Protein AF-A0A526Q074-F1 (afdb_monomer_lite)

Secondary structure (DSSP, 8-state):
-HHHHIIIIIIHHHHHHHHHTT----HHHHHHHHHHHHHHHGGGTPPPP---HHHHHHHTSTTT-SSGGGGGGHHHHHHHHHHHHHHTHHHHHHHHHHS-HHHHHHHHHHHHHHHHHHHHHHHTS-TTTHHHHHHHHHHHH-

Structure (mmCIF, N/CA/C/O backbone):
data_AF-A0A526Q074-F1
#
_entry.id   AF-A0A526Q074-F1
#
loop_
_atom_site.group_PDB
_atom_site.id
_atom_site.type_symbol
_atom_site.label_atom_id
_atom_site.label_alt_id
_atom_site.label_comp_id
_atom_site.label_asym_id
_atom_site.label_entity_id
_atom_site.label_seq_id
_atom_site.pdbx_PDB_ins_code
_atom_site.Cartn_x
_atom_site.Cartn_y
_atom_site.Cartn_z
_atom_site.occupancy
_atom_site.B_iso_or_equiv
_atom_site.auth_seq_id
_atom_site.auth_comp_id
_atom_site.auth_asym_id
_atom_site.auth_atom_id
_atom_site.pdbx_PDB_model_num
ATOM 1 N N . PRO A 1 1 ? 5.141 18.391 8.447 1.00 54.06 1 PRO A N 1
ATOM 2 C CA . PRO A 1 1 ? 5.850 17.105 8.668 1.00 54.06 1 PRO A CA 1
ATOM 3 C C . PRO A 1 1 ? 5.140 15.895 8.034 1.00 54.06 1 PRO A C 1
ATOM 5 O O . PRO A 1 1 ? 5.707 15.307 7.124 1.00 54.06 1 PRO A O 1
ATOM 8 N N . LEU A 1 2 ? 3.902 15.565 8.436 1.00 60.62 2 LEU A N 1
ATOM 9 C CA . LEU A 1 2 ? 3.177 14.390 7.915 1.00 60.62 2 LEU A CA 1
ATOM 10 C C . LEU A 1 2 ? 2.930 14.442 6.400 1.00 60.62 2 LEU A C 1
ATOM 12 O O . LEU A 1 2 ? 3.159 13.449 5.730 1.00 60.62 2 LEU A O 1
ATOM 16 N N . TYR A 1 3 ? 2.582 15.606 5.839 1.00 63.06 3 TYR A N 1
ATOM 17 C CA . TYR A 1 3 ? 2.417 15.770 4.387 1.00 63.06 3 TYR A CA 1
ATOM 18 C C . TYR A 1 3 ? 3.685 15.411 3.593 1.00 63.06 3 TYR A C 1
ATOM 20 O O . TYR A 1 3 ? 3.610 14.669 2.619 1.00 63.06 3 TYR A O 1
ATOM 28 N N . LEU A 1 4 ? 4.859 15.879 4.038 1.00 58.34 4 LEU A N 1
ATOM 29 C CA . LEU A 1 4 ? 6.136 15.553 3.391 1.00 58.34 4 LEU A CA 1
ATOM 30 C C . LEU A 1 4 ? 6.449 14.057 3.495 1.00 58.34 4 LEU A C 1
ATOM 32 O O . LEU A 1 4 ? 6.884 13.469 2.514 1.00 58.34 4 LEU A O 1
ATOM 36 N N . VAL A 1 5 ? 6.165 13.425 4.638 1.00 63.00 5 VAL A N 1
ATOM 37 C CA . VAL A 1 5 ? 6.340 11.974 4.823 1.00 63.00 5 VAL A CA 1
ATOM 38 C C . VAL A 1 5 ? 5.381 11.181 3.930 1.00 63.00 5 VAL A C 1
ATOM 40 O O . VAL A 1 5 ? 5.803 10.235 3.274 1.00 63.00 5 VAL A O 1
ATOM 43 N N . THR A 1 6 ? 4.110 11.572 3.833 1.00 64.00 6 THR A N 1
ATOM 44 C CA . THR A 1 6 ? 3.126 10.907 2.965 1.00 64.00 6 THR A CA 1
ATOM 45 C C . THR A 1 6 ? 3.494 11.041 1.486 1.00 64.00 6 THR A C 1
ATOM 47 O O . THR A 1 6 ? 3.463 10.057 0.747 1.00 64.00 6 THR A O 1
ATOM 50 N N . MET A 1 7 ? 3.890 12.239 1.057 1.00 63.69 7 MET A N 1
ATOM 51 C CA . MET A 1 7 ? 4.245 12.511 -0.336 1.00 63.69 7 MET A CA 1
ATOM 52 C C . MET A 1 7 ? 5.571 11.856 -0.736 1.00 63.69 7 MET A C 1
ATOM 54 O O . MET A 1 7 ? 5.661 11.295 -1.824 1.00 63.69 7 MET A O 1
ATOM 58 N N . ALA A 1 8 ? 6.583 11.890 0.135 1.00 64.44 8 ALA A N 1
ATOM 59 C CA . ALA A 1 8 ? 7.905 11.342 -0.162 1.00 64.44 8 ALA A CA 1
ATOM 60 C C . ALA A 1 8 ? 8.001 9.827 0.054 1.00 64.44 8 ALA A C 1
ATOM 62 O O . ALA A 1 8 ? 8.713 9.166 -0.690 1.00 64.44 8 ALA A O 1
ATOM 63 N N . SER A 1 9 ? 7.311 9.269 1.053 1.00 68.12 9 SER A N 1
ATOM 64 C CA . SER A 1 9 ? 7.436 7.847 1.402 1.00 68.12 9 SER A CA 1
ATOM 65 C C . SER A 1 9 ? 6.345 6.996 0.751 1.00 68.12 9 SER A C 1
ATOM 67 O O . SER A 1 9 ? 6.639 6.062 0.006 1.00 68.12 9 SER A O 1
ATOM 69 N N . GLN A 1 10 ? 5.070 7.340 0.957 1.00 78.62 10 GLN A N 1
ATOM 70 C CA . GLN A 1 10 ? 3.955 6.479 0.537 1.00 78.62 10 GLN A CA 1
ATOM 71 C C . GLN A 1 10 ? 3.650 6.613 -0.960 1.00 78.62 10 GLN A C 1
ATOM 73 O O . GLN A 1 10 ? 3.584 5.618 -1.677 1.00 78.62 10 GLN A O 1
ATOM 78 N N . ASN A 1 11 ? 3.562 7.843 -1.477 1.00 82.38 11 ASN A N 1
ATOM 79 C CA . ASN A 1 11 ? 3.296 8.042 -2.906 1.00 82.38 11 ASN A CA 1
ATOM 80 C C . ASN A 1 11 ? 4.460 7.581 -3.793 1.00 82.38 11 ASN A C 1
ATOM 82 O O . ASN A 1 11 ? 4.231 6.982 -4.843 1.00 82.38 11 ASN A O 1
ATOM 86 N N . LEU A 1 12 ? 5.703 7.807 -3.361 1.00 81.69 12 LEU A N 1
ATOM 87 C CA . LEU A 1 12 ? 6.883 7.355 -4.098 1.00 81.69 12 LEU A CA 1
ATOM 88 C C . LEU A 1 12 ? 6.982 5.828 -4.123 1.00 81.69 12 LEU A C 1
ATOM 90 O O . LEU A 1 12 ? 7.206 5.262 -5.190 1.00 81.69 12 LEU A O 1
ATOM 94 N N . SER A 1 13 ? 6.772 5.156 -2.986 1.00 81.88 13 SER A N 1
ATOM 95 C CA . SER A 1 13 ? 6.784 3.688 -2.934 1.00 81.88 13 SER A CA 1
ATOM 96 C C . SER A 1 13 ? 5.646 3.076 -3.754 1.00 81.88 13 SER A C 1
ATOM 98 O O . SER A 1 13 ? 5.888 2.150 -4.526 1.00 81.88 13 SER A O 1
ATOM 100 N N . GLY A 1 14 ? 4.433 3.633 -3.688 1.00 84.69 14 GLY A N 1
ATOM 101 C CA . GLY A 1 14 ? 3.317 3.203 -4.531 1.00 84.69 14 GLY A CA 1
ATOM 102 C C . GLY A 1 14 ? 3.607 3.345 -6.030 1.00 84.69 14 GLY A C 1
ATOM 103 O O . GLY A 1 14 ? 3.387 2.408 -6.798 1.00 84.69 14 GLY A O 1
ATOM 104 N N . LEU A 1 15 ? 4.171 4.481 -6.453 1.00 87.75 15 LEU A N 1
ATOM 105 C CA . LEU A 1 15 ? 4.603 4.695 -7.841 1.00 87.75 15 LEU A CA 1
ATOM 106 C C . LEU A 1 15 ? 5.734 3.748 -8.254 1.00 87.75 15 LEU A C 1
ATOM 108 O O . LEU A 1 15 ? 5.737 3.264 -9.386 1.00 87.75 15 LEU A O 1
ATOM 112 N N . ALA A 1 16 ? 6.686 3.480 -7.360 1.00 85.75 16 ALA A N 1
ATOM 113 C CA . ALA A 1 16 ? 7.778 2.550 -7.616 1.00 85.75 16 ALA A CA 1
ATOM 114 C C . ALA A 1 16 ? 7.253 1.127 -7.847 1.00 85.75 16 ALA A C 1
ATOM 116 O O . ALA A 1 16 ? 7.678 0.484 -8.804 1.00 85.75 16 ALA A O 1
ATOM 117 N N . VAL A 1 17 ? 6.280 0.671 -7.049 1.00 86.19 17 VAL A N 1
ATOM 118 C CA . VAL A 1 17 ? 5.623 -0.633 -7.243 1.00 86.19 17 VAL A CA 1
ATOM 119 C C . VAL A 1 17 ? 4.913 -0.698 -8.594 1.00 86.19 17 VAL A C 1
ATOM 121 O O . VAL A 1 17 ? 5.114 -1.657 -9.334 1.00 86.19 17 VAL A O 1
ATOM 124 N N . LEU A 1 18 ? 4.139 0.331 -8.959 1.00 87.62 18 LEU A N 1
ATOM 125 C CA . LEU A 1 18 ? 3.452 0.369 -10.256 1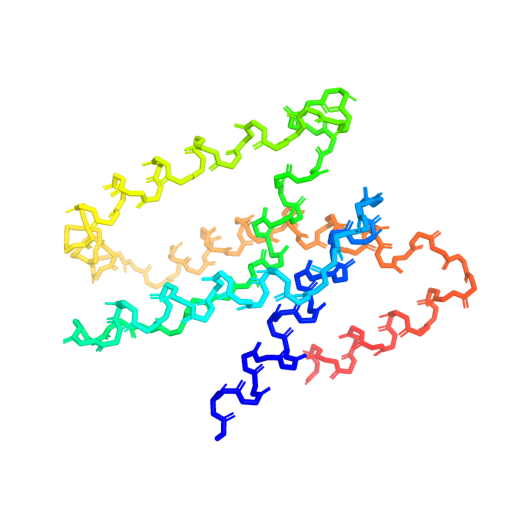.00 87.62 18 LEU A CA 1
ATOM 126 C C . LEU A 1 18 ? 4.444 0.319 -11.428 1.00 87.62 18 LEU A C 1
ATOM 128 O O . LEU A 1 18 ? 4.261 -0.483 -12.343 1.00 87.62 18 LEU A O 1
ATOM 132 N N . ARG A 1 19 ? 5.532 1.098 -11.364 1.00 87.94 19 ARG A N 1
ATOM 133 C CA . ARG A 1 19 ? 6.605 1.087 -12.376 1.00 87.94 19 ARG A CA 1
ATOM 134 C C . ARG A 1 19 ? 7.305 -0.255 -12.470 1.00 87.94 19 ARG A C 1
ATOM 136 O O . ARG A 1 19 ? 7.552 -0.737 -13.570 1.00 87.94 19 ARG A O 1
ATOM 143 N N . ALA A 1 20 ? 7.598 -0.871 -11.335 1.00 83.25 20 ALA A N 1
AT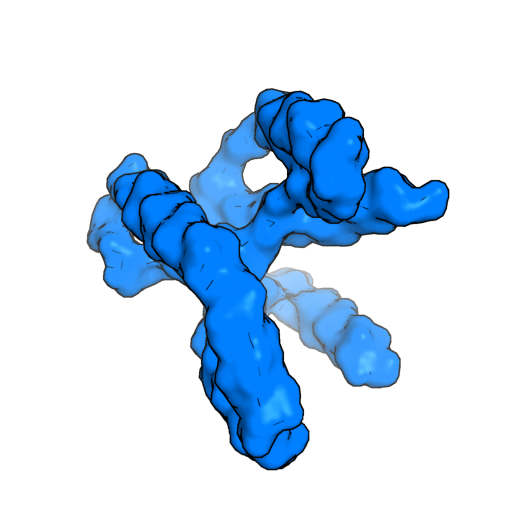OM 144 C CA . ALA A 1 20 ? 8.261 -2.163 -11.306 1.00 83.25 20 ALA A CA 1
ATOM 145 C C . ALA A 1 20 ? 7.345 -3.306 -11.788 1.00 83.25 20 ALA A C 1
ATOM 147 O O . ALA A 1 20 ? 7.827 -4.288 -12.354 1.00 83.25 20 ALA A O 1
ATOM 148 N N . ALA A 1 21 ? 6.026 -3.135 -11.658 1.00 83.31 21 ALA A N 1
ATOM 149 C CA . ALA A 1 21 ? 5.011 -3.982 -12.280 1.00 83.31 21 ALA A CA 1
ATOM 150 C C . ALA A 1 21 ? 4.786 -3.689 -13.784 1.00 83.31 21 ALA A C 1
ATOM 152 O O . ALA A 1 21 ? 3.991 -4.377 -14.420 1.00 83.31 21 ALA A O 1
ATOM 153 N N . GLY A 1 22 ? 5.490 -2.710 -14.369 1.00 85.25 22 GLY A N 1
ATOM 154 C CA . GLY A 1 22 ? 5.420 -2.361 -15.794 1.00 85.25 22 GLY A CA 1
ATOM 155 C C . GLY A 1 22 ? 4.411 -1.262 -16.148 1.00 85.25 22 GLY A C 1
ATOM 156 O O . GLY A 1 22 ? 4.224 -0.965 -17.326 1.00 85.25 22 GLY A O 1
ATOM 157 N N . TYR A 1 23 ? 3.770 -0.634 -15.158 1.00 86.75 23 TYR A N 1
ATOM 158 C CA . TYR A 1 23 ? 2.865 0.496 -15.371 1.00 86.75 23 TYR A CA 1
ATOM 159 C C . TYR A 1 23 ? 3.610 1.822 -15.206 1.00 86.75 23 TYR A C 1
ATOM 161 O O . TYR A 1 23 ? 4.231 2.075 -14.177 1.00 86.75 23 TYR A O 1
ATOM 169 N N . HIS A 1 24 ? 3.486 2.727 -16.177 1.00 87.00 24 HIS A N 1
ATOM 170 C CA . HIS A 1 24 ? 4.126 4.048 -16.143 1.00 87.00 24 HIS A CA 1
ATOM 171 C C . HIS A 1 24 ? 3.100 5.181 -15.976 1.00 87.00 24 HIS A C 1
ATOM 173 O O . HIS A 1 24 ? 2.930 5.984 -16.891 1.00 87.00 24 HIS A O 1
ATOM 179 N N . PRO A 1 25 ? 2.387 5.264 -14.836 1.00 84.19 25 PRO A N 1
ATOM 180 C CA . PRO A 1 25 ? 1.424 6.332 -14.627 1.00 84.19 25 PRO A CA 1
ATOM 181 C C . PRO A 1 25 ? 2.130 7.671 -14.388 1.00 84.19 25 PRO A C 1
ATOM 183 O O . PRO A 1 25 ? 3.204 7.741 -13.776 1.00 84.19 25 PRO A O 1
ATOM 186 N N . GLU A 1 26 ? 1.488 8.751 -14.825 1.00 86.69 26 GLU A N 1
ATOM 187 C CA . GLU A 1 26 ? 1.927 10.108 -14.521 1.00 86.69 26 GLU A CA 1
ATOM 188 C C . GLU A 1 26 ? 1.694 10.414 -13.026 1.00 86.69 26 GLU A C 1
ATOM 190 O O . GLU A 1 26 ? 0.567 10.279 -12.538 1.00 86.69 26 GLU A O 1
ATOM 195 N N . PRO A 1 27 ? 2.723 10.838 -12.264 1.00 84.06 27 PRO A N 1
ATOM 196 C CA . PRO A 1 27 ? 2.578 11.089 -10.827 1.00 84.06 27 PRO A CA 1
ATOM 197 C C . PRO A 1 27 ? 1.588 12.208 -10.483 1.00 84.06 27 PRO A C 1
ATOM 199 O O . PRO A 1 27 ? 0.883 12.114 -9.482 1.00 84.06 27 PRO A O 1
ATOM 202 N N . GLY A 1 28 ? 1.538 13.266 -11.300 1.00 84.75 28 GLY A N 1
ATOM 203 C CA . GLY A 1 28 ? 0.737 14.467 -11.038 1.00 84.75 28 GLY A CA 1
ATOM 204 C C . GLY A 1 28 ? -0.754 14.169 -10.837 1.00 84.75 28 GLY A C 1
ATOM 205 O O . GLY A 1 28 ? -1.280 14.485 -9.769 1.00 84.75 28 GLY A O 1
ATOM 206 N N . PRO A 1 29 ? -1.428 13.513 -11.801 1.00 85.81 29 PRO A N 1
ATOM 207 C CA . PRO A 1 29 ? -2.830 13.121 -11.666 1.00 85.81 29 PRO A CA 1
ATOM 208 C C . PRO A 1 29 ? -3.110 12.221 -10.454 1.00 85.81 29 PRO A C 1
ATOM 210 O O . PRO A 1 29 ? -4.070 12.462 -9.725 1.00 85.81 29 PRO A O 1
ATOM 213 N N . LEU A 1 30 ? -2.256 11.225 -10.185 1.00 85.06 30 LEU A N 1
ATOM 214 C CA . LEU A 1 30 ? -2.424 10.319 -9.039 1.00 85.06 30 LEU A CA 1
ATOM 215 C C . LEU A 1 30 ? -2.354 11.067 -7.702 1.00 85.06 30 LEU A C 1
ATOM 217 O O . LEU A 1 30 ? -3.206 10.894 -6.825 1.00 85.06 30 LEU A O 1
ATOM 221 N N . ILE A 1 31 ? -1.361 11.942 -7.561 1.00 85.69 31 ILE A N 1
ATOM 222 C CA . ILE A 1 31 ? -1.202 12.787 -6.378 1.00 85.69 31 ILE A CA 1
ATOM 223 C C . ILE A 1 31 ? -2.392 13.747 -6.249 1.00 85.69 31 ILE A C 1
ATOM 225 O O . ILE A 1 31 ? -2.940 13.889 -5.159 1.00 85.69 31 ILE A O 1
ATOM 229 N N . GLY A 1 32 ? -2.843 14.349 -7.353 1.00 86.38 32 GLY A N 1
ATOM 230 C CA . GLY A 1 32 ? -4.006 15.237 -7.369 1.00 86.38 32 GLY A CA 1
ATOM 231 C C . GLY A 1 32 ? -5.279 14.556 -6.861 1.00 86.38 32 GLY A C 1
ATOM 232 O O . GLY A 1 32 ? -5.967 15.108 -6.003 1.00 86.38 32 GLY A O 1
ATOM 233 N N . VAL A 1 33 ? -5.555 13.328 -7.313 1.00 87.75 33 VAL A N 1
ATOM 234 C CA . VAL A 1 33 ? -6.721 12.546 -6.868 1.00 87.75 33 VAL A CA 1
ATOM 235 C C . VAL A 1 33 ? -6.628 12.201 -5.380 1.00 87.75 33 VAL A C 1
ATOM 237 O O . VAL A 1 33 ? -7.576 12.442 -4.633 1.00 87.75 33 VAL A O 1
ATOM 240 N N . THR A 1 34 ? -5.487 11.686 -4.911 1.00 87.56 34 THR A N 1
ATOM 241 C CA . THR A 1 34 ? -5.310 11.361 -3.479 1.00 87.56 34 THR A CA 1
ATOM 242 C C . THR A 1 34 ? -5.394 12.604 -2.581 1.00 87.56 34 THR A C 1
ATOM 244 O O . THR A 1 34 ? -5.979 12.550 -1.495 1.00 87.56 34 THR A O 1
ATOM 247 N N . GLY A 1 35 ? -4.889 13.749 -3.049 1.00 86.56 35 GLY A N 1
ATOM 248 C CA . GLY A 1 35 ? -5.015 15.038 -2.370 1.00 86.56 35 GLY A CA 1
ATOM 249 C C . GLY A 1 35 ? -6.460 15.533 -2.309 1.00 86.56 35 GLY A C 1
ATOM 250 O O . GLY A 1 35 ? -6.909 15.974 -1.252 1.00 86.56 35 GLY A O 1
ATOM 251 N N . PHE A 1 36 ? -7.215 15.393 -3.400 1.00 89.56 36 PHE A N 1
ATOM 252 C CA . PHE A 1 36 ? -8.635 15.741 -3.442 1.00 89.56 36 PHE A CA 1
ATOM 253 C C . PHE A 1 36 ? -9.456 14.917 -2.442 1.00 89.56 36 PHE A C 1
ATOM 255 O O . PHE A 1 36 ? -10.208 15.484 -1.650 1.00 89.56 36 PHE A O 1
ATOM 262 N N . PHE A 1 37 ? -9.259 13.596 -2.400 1.00 88.75 37 PHE A N 1
ATOM 263 C CA . PHE A 1 37 ? -9.931 12.751 -1.409 1.00 88.75 37 PHE A CA 1
ATOM 264 C C . PHE A 1 37 ? -9.521 13.091 0.025 1.00 88.75 37 PHE A C 1
ATOM 266 O O . PHE A 1 37 ? -10.380 13.134 0.899 1.00 88.75 37 PHE A O 1
ATOM 273 N N . SER A 1 38 ? -8.244 13.410 0.256 1.00 87.56 38 SER A N 1
ATOM 274 C CA . SER A 1 38 ? -7.774 13.876 1.568 1.00 87.56 38 SER A CA 1
ATOM 275 C C . SER A 1 38 ? -8.462 15.172 2.002 1.00 87.56 38 SER A C 1
ATOM 277 O O . SER A 1 38 ? -8.800 15.328 3.172 1.00 87.56 38 SER A O 1
ATOM 279 N N . LEU A 1 39 ? -8.685 16.104 1.070 1.00 89.19 39 LEU A N 1
ATOM 280 C CA . LEU A 1 39 ? -9.395 17.353 1.343 1.00 89.19 39 LEU A CA 1
ATOM 281 C C . LEU A 1 39 ? -10.865 17.096 1.695 1.00 89.19 39 LEU A C 1
ATOM 283 O O . LEU A 1 39 ? -11.386 17.707 2.624 1.00 89.19 39 LEU A O 1
ATOM 287 N N . LEU A 1 40 ? -11.516 16.171 0.985 1.00 90.56 40 LEU A N 1
ATOM 288 C CA . LEU A 1 40 ? -12.894 15.775 1.273 1.00 90.56 40 LEU A CA 1
ATOM 289 C C . LEU A 1 40 ? -13.032 15.050 2.616 1.00 90.56 40 LEU A C 1
ATOM 291 O O . LEU A 1 40 ? -14.033 15.239 3.302 1.00 90.56 40 LEU A O 1
ATOM 295 N N . SER A 1 41 ? -12.048 14.234 3.004 1.00 87.50 41 SER A N 1
ATOM 296 C CA . SER A 1 41 ? -12.082 13.483 4.264 1.00 87.50 41 SER A CA 1
ATOM 297 C C . SER A 1 41 ? -11.661 14.311 5.481 1.00 87.50 41 SER A C 1
ATOM 299 O O . SER A 1 41 ? -12.070 13.996 6.599 1.00 87.50 41 SER A O 1
ATOM 301 N N . ALA A 1 42 ? -10.879 15.377 5.287 1.00 87.88 42 ALA A N 1
ATOM 302 C CA . ALA A 1 42 ? -10.384 16.250 6.353 1.00 87.88 42 ALA A CA 1
ATOM 303 C C . ALA A 1 42 ? -11.464 16.779 7.328 1.00 87.88 42 ALA A C 1
ATOM 305 O O . ALA A 1 42 ? -11.256 16.645 8.536 1.00 87.88 42 ALA A O 1
ATOM 306 N N . PRO A 1 43 ? -12.620 17.330 6.889 1.00 88.81 43 PRO A N 1
ATOM 307 C CA . PRO A 1 43 ? -13.646 17.833 7.814 1.00 88.81 43 PRO A CA 1
ATOM 308 C C . PRO A 1 43 ? -14.287 16.741 8.683 1.00 88.81 43 PRO A C 1
ATOM 310 O O . PRO A 1 43 ? -14.848 17.047 9.730 1.00 88.81 43 PRO A O 1
ATOM 313 N N . PHE A 1 44 ? -14.175 15.472 8.287 1.00 88.06 44 PHE A N 1
ATOM 314 C CA . PHE A 1 44 ? -14.679 14.326 9.046 1.00 88.06 44 PHE A CA 1
ATOM 315 C C . PHE A 1 44 ? -13.621 13.723 9.986 1.00 88.06 44 PHE A C 1
ATOM 317 O O . PHE A 1 44 ? -13.833 12.647 10.539 1.00 88.06 44 PHE A O 1
ATOM 324 N N . GLY A 1 45 ? -12.464 14.380 10.150 1.00 81.94 45 GLY A N 1
ATOM 325 C CA . GLY A 1 45 ? -11.334 13.849 10.919 1.00 81.94 45 GLY A CA 1
ATOM 326 C C . GLY A 1 45 ? -10.601 12.701 10.217 1.00 81.94 45 GLY A C 1
ATOM 327 O O . GLY A 1 45 ? -9.870 11.952 10.863 1.00 81.94 45 GLY A O 1
ATOM 328 N N . GLY A 1 46 ? -10.803 12.535 8.905 1.00 78.88 46 GLY A N 1
ATOM 329 C CA . GLY A 1 46 ? -10.174 11.477 8.123 1.00 78.88 46 GLY A CA 1
ATOM 330 C C . GLY A 1 46 ? -8.664 11.671 7.973 1.00 78.88 46 GLY A C 1
ATOM 331 O O . GLY A 1 46 ? -8.176 12.788 7.799 1.00 78.88 46 GLY A O 1
ATOM 332 N N . ALA A 1 47 ? -7.923 10.562 8.001 1.00 81.12 47 ALA A N 1
ATOM 333 C CA . ALA A 1 47 ? -6.492 10.549 7.710 1.00 81.12 47 ALA A CA 1
ATOM 334 C C . ALA A 1 47 ? -6.205 10.875 6.230 1.00 81.12 47 ALA A C 1
ATOM 336 O O . ALA A 1 47 ? -7.094 10.846 5.378 1.00 81.12 47 ALA A O 1
ATOM 337 N N . THR A 1 48 ? -4.944 11.175 5.913 1.00 81.94 48 THR A N 1
ATOM 338 C CA . THR A 1 48 ? -4.526 11.469 4.538 1.00 81.94 48 THR A CA 1
ATOM 339 C C . THR A 1 48 ? -4.645 10.236 3.640 1.00 81.94 48 THR A C 1
ATOM 341 O O . THR A 1 48 ? -4.184 9.145 3.978 1.00 81.94 48 THR A O 1
ATOM 344 N N . SER A 1 49 ? -5.228 10.422 2.458 1.00 84.75 49 SER A N 1
ATOM 345 C CA . SER A 1 49 ? -5.282 9.414 1.397 1.00 84.75 49 SER A CA 1
ATOM 346 C C . SER A 1 49 ? -3.987 9.439 0.580 1.00 84.75 49 SER A C 1
ATOM 348 O O . SER A 1 49 ? -3.451 10.507 0.289 1.00 84.75 49 SER A O 1
ATOM 350 N N . ASN A 1 50 ? -3.461 8.269 0.219 1.00 86.06 50 ASN A N 1
ATOM 351 C CA . ASN A 1 50 ? -2.216 8.120 -0.540 1.00 86.06 50 ASN A CA 1
ATOM 352 C C . ASN A 1 50 ? -2.187 6.784 -1.302 1.00 86.06 50 ASN A C 1
ATOM 354 O O . ASN A 1 50 ? -3.081 5.951 -1.143 1.00 86.06 50 ASN A O 1
ATOM 358 N N . LEU A 1 51 ? -1.174 6.594 -2.150 1.00 83.38 51 LEU A N 1
ATOM 359 C CA . LEU A 1 51 ? -0.946 5.321 -2.831 1.00 83.38 51 LEU A CA 1
ATOM 360 C C . LEU A 1 51 ? -0.451 4.256 -1.841 1.00 83.38 51 LEU A C 1
ATOM 362 O O . LEU A 1 51 ? 0.595 4.412 -1.218 1.00 83.38 51 LEU A O 1
ATOM 366 N N . ALA A 1 52 ? -1.165 3.133 -1.767 1.00 82.12 52 ALA A N 1
ATOM 367 C CA . ALA A 1 52 ? -0.786 1.994 -0.939 1.00 82.12 52 ALA A CA 1
ATOM 368 C C . ALA A 1 52 ? 0.090 1.008 -1.729 1.00 82.12 52 ALA A C 1
ATOM 370 O O . ALA A 1 52 ? -0.411 0.249 -2.561 1.00 82.12 52 ALA A O 1
ATOM 371 N N . ALA A 1 53 ? 1.395 0.985 -1.443 1.00 82.06 53 ALA A N 1
ATOM 372 C CA . ALA A 1 53 ? 2.361 0.118 -2.127 1.00 82.06 53 ALA A CA 1
ATOM 373 C C . ALA A 1 53 ? 2.021 -1.382 -2.011 1.00 82.06 53 ALA A C 1
ATOM 375 O O . ALA A 1 53 ? 2.110 -2.111 -2.994 1.00 82.06 53 ALA A O 1
ATOM 376 N N . ILE A 1 54 ? 1.570 -1.835 -0.836 1.00 82.81 54 ILE A N 1
ATOM 377 C CA . ILE A 1 54 ? 1.196 -3.240 -0.592 1.00 82.81 54 ILE A CA 1
ATOM 378 C C . ILE A 1 54 ? -0.024 -3.630 -1.432 1.00 82.81 54 ILE A C 1
ATOM 380 O O . ILE A 1 54 ? 0.015 -4.616 -2.164 1.00 82.81 54 ILE A O 1
ATOM 384 N N . SER A 1 55 ? -1.095 -2.835 -1.374 1.00 86.19 55 SER A N 1
ATOM 385 C CA . SER A 1 55 ? -2.302 -3.084 -2.166 1.00 86.19 55 SER A CA 1
ATOM 386 C C . SER A 1 55 ? -2.006 -3.035 -3.661 1.00 86.19 55 SER A C 1
ATOM 388 O O . SER A 1 55 ? -2.490 -3.889 -4.399 1.00 86.19 55 SER A O 1
ATOM 390 N N . ALA A 1 56 ? -1.161 -2.099 -4.105 1.00 85.12 56 ALA A N 1
ATOM 391 C CA . ALA A 1 56 ? -0.702 -2.041 -5.487 1.00 85.12 56 ALA A CA 1
ATOM 392 C C . ALA A 1 56 ? 0.055 -3.317 -5.884 1.00 85.12 56 ALA A C 1
ATOM 394 O O . ALA A 1 56 ? -0.227 -3.877 -6.939 1.00 85.12 56 ALA A O 1
ATOM 395 N N . ALA A 1 57 ? 0.954 -3.827 -5.037 1.00 83.25 57 ALA A N 1
ATOM 396 C CA . ALA A 1 57 ? 1.710 -5.048 -5.317 1.00 83.25 57 ALA A CA 1
ATOM 397 C C . ALA A 1 57 ? 0.796 -6.280 -5.444 1.00 83.25 57 ALA A C 1
ATOM 399 O O . ALA A 1 57 ? 1.012 -7.111 -6.322 1.00 83.25 57 ALA A O 1
ATOM 400 N N . ILE A 1 58 ? -0.244 -6.377 -4.610 1.00 83.94 58 ILE A N 1
ATOM 401 C CA . ILE A 1 58 ? -1.242 -7.456 -4.681 1.00 83.94 58 ILE A CA 1
ATOM 402 C C . ILE A 1 58 ? -2.079 -7.325 -5.961 1.00 83.94 58 ILE A C 1
ATOM 404 O O . ILE A 1 58 ? -2.192 -8.274 -6.730 1.00 83.94 58 ILE A O 1
ATOM 408 N N . CYS A 1 59 ? -2.631 -6.136 -6.224 1.00 86.00 59 CYS A N 1
ATOM 409 C CA . CYS A 1 59 ? -3.551 -5.904 -7.344 1.00 86.00 59 CYS A CA 1
ATOM 410 C C . CYS A 1 59 ? -2.857 -5.923 -8.717 1.00 86.00 59 CYS A C 1
ATOM 412 O O . CYS A 1 59 ? -3.517 -6.050 -9.745 1.00 86.00 59 CYS A O 1
ATOM 414 N N . THR A 1 60 ? -1.529 -5.800 -8.753 1.00 86.19 60 THR A N 1
ATOM 415 C CA . THR A 1 60 ? -0.734 -5.883 -9.988 1.00 86.19 60 THR A CA 1
ATOM 416 C C . THR A 1 60 ? -0.046 -7.232 -10.179 1.00 86.19 60 THR A C 1
ATOM 418 O O . THR A 1 60 ? 0.628 -7.420 -11.194 1.00 86.19 60 THR A O 1
ATOM 421 N N . GLY A 1 61 ? -0.231 -8.179 -9.253 1.00 81.62 61 GLY A N 1
ATOM 422 C CA . GLY A 1 61 ? 0.333 -9.524 -9.333 1.00 81.62 61 GLY A CA 1
ATOM 423 C C . GLY A 1 61 ? -0.203 -10.348 -10.516 1.00 81.62 61 GLY A C 1
ATOM 424 O O . GLY A 1 61 ? -1.268 -10.047 -11.062 1.00 81.62 61 GLY A O 1
ATOM 425 N N . PRO A 1 62 ? 0.519 -11.402 -10.936 1.00 80.38 62 PRO A N 1
ATOM 426 C CA . PRO A 1 62 ? 0.095 -12.273 -12.034 1.00 80.38 62 PRO A CA 1
ATOM 427 C C . PRO A 1 62 ? -1.182 -13.066 -11.724 1.00 80.38 62 PRO A C 1
ATOM 429 O O . PRO A 1 62 ? -1.924 -13.386 -12.648 1.00 80.38 62 PRO A O 1
ATOM 432 N N . ASP A 1 63 ? -1.473 -13.311 -10.444 1.00 82.38 63 ASP A N 1
ATOM 433 C CA . ASP A 1 63 ? -2.647 -14.068 -9.986 1.00 82.38 63 ASP A CA 1
ATOM 434 C C . ASP A 1 63 ? -3.974 -13.323 -10.193 1.00 82.38 63 ASP A C 1
ATOM 436 O O . ASP A 1 63 ? -5.049 -13.914 -10.122 1.00 82.38 63 ASP A O 1
ATOM 440 N N . VAL A 1 64 ? -3.910 -12.015 -10.449 1.00 85.19 64 VAL A N 1
ATOM 441 C CA . VAL A 1 64 ? -5.086 -11.158 -10.622 1.00 85.19 64 VAL A CA 1
ATOM 442 C C . VAL A 1 64 ? -5.756 -11.374 -11.974 1.00 85.19 64 VAL A C 1
ATOM 444 O O . VAL A 1 64 ? -6.974 -11.517 -12.061 1.00 85.19 64 VAL A O 1
ATOM 447 N N . HIS A 1 65 ? -4.963 -11.318 -13.042 1.00 86.12 65 HIS A N 1
ATOM 448 C CA . HIS A 1 65 ? -5.438 -11.491 -14.406 1.00 86.12 65 HIS A CA 1
ATOM 449 C C . HIS A 1 65 ? -4.252 -11.832 -15.329 1.00 86.12 65 HIS A C 1
ATOM 451 O O . HIS A 1 65 ? -3.190 -11.201 -15.193 1.00 86.12 65 HIS A O 1
ATOM 457 N N . PRO A 1 66 ? -4.424 -12.767 -16.292 1.00 84.38 66 PRO A N 1
ATOM 458 C CA . PRO A 1 66 ? -3.376 -13.129 -17.247 1.00 84.38 66 PRO A CA 1
ATOM 459 C C . PRO A 1 66 ? -2.902 -11.936 -18.080 1.00 84.38 66 PRO A C 1
ATOM 461 O O . PRO A 1 66 ? -1.703 -11.751 -18.263 1.00 84.38 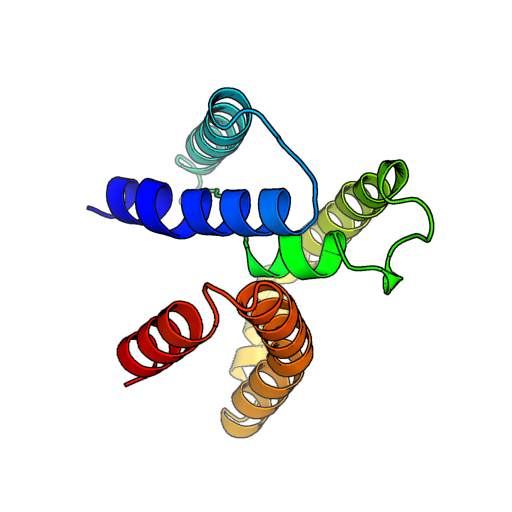66 PRO A O 1
ATOM 464 N N . ASP A 1 67 ? -3.843 -11.103 -18.536 1.00 87.31 67 ASP A N 1
ATOM 465 C CA . ASP A 1 67 ? -3.556 -9.852 -19.242 1.00 87.31 67 ASP A CA 1
ATOM 466 C C . ASP A 1 67 ? -3.251 -8.711 -18.246 1.00 87.31 67 ASP A C 1
ATOM 468 O O . ASP A 1 67 ? -4.146 -8.333 -17.476 1.00 87.31 67 ASP A O 1
ATOM 472 N N . PRO A 1 68 ? -2.031 -8.133 -18.259 1.00 84.44 68 PRO A N 1
ATOM 473 C CA . PRO A 1 68 ? -1.674 -6.968 -17.451 1.00 84.44 68 PRO A CA 1
ATOM 474 C C . PRO A 1 68 ? -2.560 -5.743 -17.709 1.00 84.44 68 PRO A C 1
ATOM 476 O O . PRO A 1 68 ? -2.815 -4.974 -16.780 1.00 84.44 68 PRO A O 1
ATOM 479 N N . ALA A 1 69 ? -3.066 -5.547 -18.928 1.00 86.81 69 ALA A N 1
ATOM 480 C CA . ALA A 1 69 ? -3.903 -4.393 -19.259 1.00 86.81 69 ALA A CA 1
ATOM 481 C C . ALA A 1 69 ? -5.278 -4.436 -18.573 1.00 86.81 69 ALA A C 1
ATOM 483 O O . ALA A 1 69 ? -5.957 -3.418 -18.503 1.00 86.81 69 ALA A O 1
ATOM 484 N N . GLU A 1 70 ? -5.666 -5.587 -18.022 1.00 89.69 70 GLU A N 1
ATOM 485 C CA . GLU A 1 70 ? -6.979 -5.823 -17.418 1.00 89.69 70 GLU A CA 1
ATOM 486 C C . GLU A 1 70 ? -6.932 -5.953 -15.889 1.00 89.69 70 GLU A C 1
ATOM 488 O O . GLU A 1 70 ? -7.969 -6.058 -15.230 1.00 89.69 70 GLU A O 1
ATOM 493 N N . ARG A 1 71 ? -5.737 -5.877 -15.282 1.00 88.44 71 ARG A N 1
ATOM 494 C CA . ARG A 1 71 ? -5.570 -6.006 -13.821 1.00 88.44 71 ARG A CA 1
ATOM 495 C C . ARG A 1 71 ? -6.243 -4.884 -13.031 1.00 88.44 71 ARG A C 1
ATOM 497 O O . ARG A 1 71 ? -6.617 -5.097 -11.879 1.00 88.44 71 ARG A O 1
ATOM 504 N N . TRP A 1 72 ? -6.487 -3.727 -13.654 1.00 87.25 72 TRP A N 1
ATOM 505 C CA . TRP A 1 72 ? -7.216 -2.604 -13.046 1.00 87.25 72 TRP A CA 1
ATOM 506 C C . TRP A 1 72 ? -8.624 -2.988 -12.572 1.00 87.25 72 TRP A C 1
ATOM 508 O O . TRP A 1 72 ? -9.138 -2.365 -11.641 1.00 87.25 72 TRP A O 1
ATOM 518 N N . LYS A 1 73 ? -9.227 -4.039 -13.151 1.00 89.19 73 LYS A N 1
ATOM 519 C CA . LYS A 1 73 ? -10.541 -4.560 -12.749 1.00 89.19 73 LYS A CA 1
ATOM 520 C C . LYS A 1 73 ? -10.593 -4.977 -11.280 1.00 89.19 73 LYS A C 1
ATOM 522 O O . LYS A 1 73 ? -11.674 -4.968 -10.704 1.00 89.19 73 LYS A O 1
ATOM 527 N N . THR A 1 74 ? -9.460 -5.289 -10.646 1.00 89.25 74 THR A N 1
ATOM 528 C CA . THR A 1 74 ? -9.426 -5.561 -9.196 1.00 89.25 74 THR A CA 1
ATOM 529 C C . THR A 1 74 ? -9.693 -4.336 -8.342 1.00 89.25 74 THR A C 1
ATOM 531 O O . THR A 1 74 ? -10.250 -4.481 -7.257 1.00 89.25 74 THR A O 1
ATOM 534 N N . GLY A 1 75 ? -9.360 -3.137 -8.826 1.00 87.94 75 GLY A N 1
ATOM 535 C CA . GLY A 1 75 ? -9.535 -1.887 -8.090 1.00 87.94 75 GLY A CA 1
ATOM 536 C C . GLY A 1 75 ? -10.974 -1.678 -7.601 1.00 87.94 75 GLY A C 1
ATOM 537 O O . GLY A 1 75 ? -11.168 -1.496 -6.400 1.00 87.94 75 GLY A O 1
ATOM 538 N N . PRO A 1 76 ? -11.997 -1.761 -8.475 1.00 90.94 76 PRO A N 1
ATOM 539 C CA . PRO A 1 76 ? -13.400 -1.668 -8.071 1.00 90.94 76 PRO A CA 1
ATOM 540 C C . PRO A 1 76 ? -13.829 -2.698 -7.017 1.00 90.94 76 PRO A C 1
ATOM 542 O O . PRO A 1 76 ? -14.501 -2.334 -6.053 1.00 90.94 76 PRO A O 1
ATOM 545 N N . PHE A 1 77 ? -13.425 -3.966 -7.152 1.00 90.69 77 PHE A N 1
ATOM 546 C CA . PHE A 1 77 ? -13.752 -5.001 -6.160 1.00 90.69 77 PHE A CA 1
ATOM 547 C C . PHE A 1 77 ? -13.063 -4.741 -4.821 1.00 90.69 77 PHE A C 1
ATOM 549 O O . PHE A 1 77 ? -13.683 -4.886 -3.768 1.00 90.69 77 PHE A O 1
ATOM 556 N N . TYR A 1 78 ? -11.804 -4.306 -4.859 1.00 89.69 78 TYR A N 1
ATOM 557 C CA . TYR A 1 78 ? -11.047 -3.931 -3.672 1.00 89.69 78 TYR A CA 1
ATOM 558 C C . TYR A 1 78 ? -11.703 -2.742 -2.957 1.00 89.69 78 TYR A C 1
ATOM 560 O O . TYR A 1 78 ? -11.920 -2.788 -1.748 1.00 89.69 78 TYR A O 1
ATOM 568 N N . ALA A 1 79 ? -12.100 -1.709 -3.706 1.00 89.25 79 ALA A N 1
ATOM 569 C CA . ALA A 1 79 ? -12.804 -0.547 -3.172 1.00 89.25 79 ALA A CA 1
ATOM 570 C C . ALA A 1 79 ? -14.152 -0.931 -2.546 1.00 89.25 79 ALA A C 1
ATOM 572 O O . ALA A 1 79 ? -14.458 -0.489 -1.440 1.00 89.25 79 ALA A O 1
ATOM 573 N N . LEU A 1 80 ? -14.931 -1.791 -3.211 1.00 93.06 80 LEU A N 1
ATOM 574 C CA . LEU A 1 80 ? -16.202 -2.284 -2.684 1.00 93.06 80 LEU A CA 1
ATOM 575 C C . LEU A 1 80 ? -16.006 -3.073 -1.383 1.00 93.06 80 LEU A C 1
ATOM 577 O O . LEU A 1 80 ? -16.714 -2.826 -0.409 1.00 93.06 80 LEU A O 1
ATOM 581 N N . ALA A 1 81 ? -15.029 -3.981 -1.336 1.00 91.38 81 ALA A N 1
ATOM 582 C CA . ALA A 1 81 ? -14.727 -4.754 -0.134 1.00 91.38 81 ALA A CA 1
ATOM 583 C C . ALA A 1 81 ? -14.320 -3.845 1.038 1.00 91.38 81 ALA A C 1
ATOM 585 O O . ALA A 1 81 ? -14.838 -3.990 2.147 1.00 91.38 81 ALA A O 1
ATOM 586 N N . TYR A 1 82 ? -13.451 -2.861 0.790 1.00 88.88 82 TYR A N 1
ATOM 587 C CA . TYR A 1 82 ? -13.055 -1.885 1.808 1.00 88.88 82 TYR A CA 1
ATOM 588 C C . TYR A 1 82 ? -14.209 -0.994 2.254 1.00 88.88 82 TYR A C 1
ATOM 590 O O . TYR A 1 82 ? -14.301 -0.678 3.437 1.00 88.88 82 TYR A O 1
ATOM 598 N N . PHE A 1 83 ? -15.109 -0.620 1.345 1.00 91.69 83 PHE A N 1
ATOM 599 C CA . PHE A 1 83 ? -16.308 0.130 1.697 1.00 91.69 83 PHE A CA 1
ATOM 600 C C . PHE A 1 83 ? -17.216 -0.677 2.634 1.00 91.69 83 PHE A C 1
ATOM 602 O O . PHE A 1 83 ? -17.650 -0.158 3.660 1.00 91.69 83 PHE A O 1
ATOM 609 N N . VAL A 1 84 ? -17.437 -1.963 2.341 1.00 93.19 84 VAL A N 1
ATOM 610 C CA . VAL A 1 84 ? -18.184 -2.864 3.231 1.00 93.19 84 VAL A CA 1
ATOM 611 C C . VAL A 1 84 ? -17.515 -2.931 4.607 1.00 93.19 84 VAL A C 1
ATOM 613 O O . VAL A 1 84 ? -18.183 -2.715 5.616 1.00 93.19 84 VAL A O 1
ATOM 616 N N . PHE A 1 85 ? -16.197 -3.139 4.677 1.00 90.06 85 PHE A N 1
ATOM 617 C CA . PHE A 1 85 ? -15.485 -3.146 5.961 1.00 90.06 85 PHE A CA 1
ATOM 618 C C . PHE A 1 85 ? -15.564 -1.808 6.703 1.00 90.06 85 PHE A C 1
ATOM 620 O O . PHE A 1 85 ? -15.702 -1.807 7.925 1.00 90.06 85 PHE A O 1
ATOM 627 N N . ALA A 1 86 ? -15.524 -0.682 5.990 1.00 88.69 86 ALA A N 1
ATOM 628 C CA . ALA A 1 86 ? -15.656 0.642 6.586 1.00 88.69 86 ALA A CA 1
ATOM 629 C C . ALA A 1 86 ? -17.034 0.840 7.238 1.00 88.69 86 ALA A C 1
ATOM 631 O O . ALA A 1 86 ? -17.106 1.349 8.357 1.00 88.69 86 ALA A O 1
ATOM 632 N N . VAL A 1 87 ? -18.113 0.369 6.599 1.00 92.88 87 VAL A N 1
ATOM 633 C CA . VAL A 1 87 ? -19.473 0.391 7.175 1.00 92.88 87 VAL A CA 1
ATOM 634 C C . VAL A 1 87 ? -19.538 -0.407 8.483 1.00 92.88 87 VAL A C 1
ATOM 636 O O . VAL A 1 87 ? -20.175 0.028 9.440 1.00 92.88 87 VAL A O 1
ATOM 639 N N . PHE A 1 88 ? -18.826 -1.533 8.568 1.00 93.19 88 PHE A N 1
ATOM 640 C CA . PHE A 1 88 ? -18.738 -2.355 9.782 1.00 93.19 88 PHE A CA 1
ATOM 641 C C . PHE A 1 88 ? -17.569 -1.982 10.709 1.00 93.19 88 PHE A C 1
ATOM 643 O O . PHE A 1 88 ? -17.275 -2.725 11.649 1.00 93.19 88 PHE A O 1
ATOM 650 N N . GLY A 1 89 ? -16.915 -0.835 10.500 1.00 88.62 89 GLY A N 1
ATOM 651 C CA . GLY A 1 89 ? -15.657 -0.483 11.165 1.00 88.62 89 GLY A CA 1
ATOM 652 C C . GLY A 1 89 ? -15.722 -0.562 12.693 1.00 88.62 89 GLY A C 1
ATOM 653 O O . GLY A 1 89 ? -14.871 -1.196 13.312 1.00 88.62 89 GLY A O 1
ATOM 654 N N . ALA A 1 90 ? -16.774 -0.013 13.308 1.00 89.31 90 ALA A N 1
ATOM 655 C CA . ALA A 1 90 ? -16.953 -0.067 14.763 1.00 89.31 90 ALA A CA 1
ATOM 656 C C . ALA A 1 90 ? -17.099 -1.507 15.293 1.00 89.31 90 ALA A C 1
ATOM 658 O O . ALA A 1 90 ? -16.551 -1.844 16.341 1.00 89.31 90 ALA A O 1
ATOM 659 N N . SER A 1 91 ? -17.797 -2.371 14.548 1.00 92.44 91 SER A N 1
ATOM 660 C CA . SER A 1 91 ? -17.966 -3.783 14.913 1.00 92.44 91 SER A CA 1
ATOM 661 C C . SER A 1 91 ? -16.650 -4.550 14.789 1.00 92.44 91 SER A C 1
ATOM 663 O O . SER A 1 91 ? -16.307 -5.329 15.675 1.00 92.44 91 SER A O 1
ATOM 665 N N . LEU A 1 92 ? -15.874 -4.291 13.732 1.00 88.75 92 LEU A N 1
ATOM 666 C CA . LEU A 1 92 ? -14.552 -4.892 13.553 1.00 88.75 92 LEU A CA 1
ATOM 667 C C . LEU A 1 92 ? -13.601 -4.491 14.683 1.00 88.75 92 LEU A C 1
ATOM 669 O O . LEU A 1 92 ? -12.948 -5.357 15.259 1.00 88.75 92 LEU A O 1
ATOM 673 N N . VAL A 1 93 ? -13.565 -3.206 15.048 1.00 88.94 93 VAL A N 1
ATOM 674 C CA . VAL A 1 93 ? -12.746 -2.715 16.170 1.00 88.94 93 VAL A CA 1
ATOM 675 C C . VAL A 1 93 ? -13.126 -3.415 17.477 1.00 88.94 93 VAL A C 1
ATOM 677 O O . VAL A 1 93 ? -12.238 -3.845 18.211 1.00 88.94 93 VAL A O 1
ATOM 680 N N . ALA A 1 94 ? -14.423 -3.594 17.746 1.00 90.81 94 ALA A N 1
ATOM 681 C CA . ALA A 1 94 ? -14.884 -4.312 18.933 1.00 90.81 94 ALA A CA 1
ATOM 682 C C . ALA A 1 94 ? -14.427 -5.782 18.948 1.00 90.81 94 ALA A C 1
ATOM 684 O O . ALA A 1 94 ? -14.006 -6.274 19.991 1.00 90.81 94 ALA A O 1
ATOM 685 N N . ILE A 1 95 ? -14.446 -6.471 17.801 1.00 89.56 95 ILE A N 1
ATOM 686 C CA . ILE A 1 95 ? -13.939 -7.849 17.690 1.00 89.56 95 ILE A CA 1
ATOM 687 C C . ILE A 1 95 ? -12.435 -7.891 17.983 1.00 89.56 95 ILE A C 1
ATOM 689 O O . ILE A 1 95 ? -11.993 -8.689 18.810 1.00 89.56 95 ILE A O 1
ATOM 693 N N . PHE A 1 96 ? -11.647 -7.015 17.350 1.00 87.56 96 PHE A N 1
ATOM 694 C CA . PHE A 1 96 ? -10.197 -6.967 17.562 1.00 87.56 96 PHE A CA 1
ATOM 695 C C . PHE A 1 96 ? -9.819 -6.627 19.007 1.00 87.56 96 PHE A C 1
ATOM 697 O O . PHE A 1 96 ? -8.818 -7.143 19.495 1.00 87.56 96 PHE A O 1
ATOM 704 N N . ALA A 1 97 ? -10.624 -5.830 19.713 1.00 88.69 97 ALA A N 1
ATOM 705 C CA . ALA A 1 97 ? -10.382 -5.488 21.114 1.00 88.69 97 ALA A CA 1
ATOM 706 C C . ALA A 1 97 ? -10.507 -6.684 22.079 1.00 88.69 97 ALA A C 1
ATOM 708 O O . ALA A 1 97 ? -9.946 -6.642 23.172 1.00 88.69 97 ALA A O 1
ATOM 709 N N . VAL A 1 98 ? -11.227 -7.743 21.691 1.00 93.50 98 VAL A N 1
ATOM 710 C CA . VAL A 1 98 ? -11.422 -8.955 22.513 1.00 93.50 98 VAL A CA 1
ATOM 711 C C . VAL A 1 98 ? -10.423 -10.063 22.141 1.00 93.50 98 VAL A C 1
ATOM 713 O O . VAL A 1 98 ? -10.234 -11.014 22.901 1.00 93.50 98 VAL A O 1
ATOM 716 N N . LEU A 1 99 ? -9.750 -9.957 20.990 1.00 90.25 99 LEU A N 1
ATOM 717 C CA . LEU A 1 99 ? -8.776 -10.953 20.547 1.00 90.25 99 LEU A CA 1
ATOM 718 C C . LEU A 1 99 ? -7.449 -10.846 21.323 1.00 90.25 99 LEU A C 1
ATOM 720 O O . LEU A 1 99 ? -6.932 -9.747 21.527 1.00 90.25 99 LEU A O 1
ATOM 724 N N . PRO A 1 100 ? -6.823 -11.981 21.692 1.00 93.12 100 PRO A N 1
ATOM 725 C CA . PRO A 1 100 ? -5.458 -11.994 22.203 1.00 93.12 100 PRO A CA 1
ATOM 726 C C . PRO A 1 100 ? -4.480 -11.350 21.217 1.00 93.12 100 PRO A C 1
ATOM 728 O O . PRO A 1 100 ? -4.481 -11.671 20.025 1.00 93.12 100 PRO A O 1
ATOM 731 N N . GLN A 1 101 ? -3.575 -10.514 21.729 1.00 89.88 101 GLN A N 1
ATOM 732 C CA . GLN A 1 101 ? -2.577 -9.812 20.913 1.00 89.88 101 GLN A CA 1
ATOM 733 C C . GLN A 1 101 ? -1.735 -10.768 20.048 1.00 89.88 101 GLN A C 1
ATOM 735 O O . GLN A 1 101 ? -1.394 -10.439 18.915 1.00 89.88 101 GLN A O 1
ATOM 740 N N . SER A 1 102 ? -1.441 -11.973 20.545 1.00 92.69 102 SER A N 1
ATOM 741 C CA . SER A 1 102 ? -0.692 -12.996 19.806 1.00 92.69 102 SER A CA 1
ATOM 742 C C . SER A 1 102 ? -1.387 -13.440 18.515 1.00 92.69 102 SER A C 1
ATOM 744 O O . SER A 1 102 ? -0.712 -13.637 17.506 1.00 92.69 102 SER A O 1
ATOM 746 N N . LEU A 1 103 ? -2.721 -13.551 18.509 1.00 91.00 103 LEU A N 1
ATOM 747 C CA . LEU A 1 103 ? -3.480 -13.927 17.312 1.00 91.00 103 LEU A CA 1
ATOM 748 C C . LEU A 1 103 ? -3.481 -12.804 16.276 1.00 91.00 103 LEU A C 1
ATOM 750 O O . LEU A 1 103 ? -3.318 -13.074 15.089 1.00 91.00 103 LEU A O 1
ATOM 754 N N . ILE A 1 104 ? -3.607 -11.550 16.721 1.00 91.19 104 ILE A N 1
ATOM 755 C CA . ILE A 1 104 ? -3.572 -10.380 15.832 1.00 91.19 104 ILE A CA 1
ATOM 756 C C . ILE A 1 104 ? -2.217 -10.307 15.121 1.00 91.19 104 ILE A C 1
ATOM 758 O O . ILE A 1 104 ? -2.171 -10.198 13.896 1.00 91.19 104 ILE A O 1
ATOM 762 N N . VAL A 1 105 ? -1.119 -10.424 15.876 1.00 91.38 105 VAL A N 1
ATOM 763 C CA . VAL A 1 105 ? 0.244 -10.391 15.323 1.00 91.38 105 VAL A CA 1
ATOM 764 C C . VAL A 1 105 ? 0.478 -11.550 14.357 1.00 91.38 105 VAL A C 1
ATOM 766 O O . VAL A 1 105 ? 1.051 -11.341 13.290 1.00 91.38 105 VAL A O 1
ATOM 769 N N . LEU A 1 106 ? 0.011 -12.756 14.688 1.00 93.25 106 LEU A N 1
ATOM 770 C CA . LEU A 1 106 ? 0.183 -13.929 13.832 1.00 93.25 106 LEU A CA 1
ATOM 771 C C . LEU A 1 106 ? -0.572 -13.784 12.505 1.00 93.25 106 LEU A C 1
ATOM 773 O O . LEU A 1 106 ? 0.011 -14.001 11.445 1.00 93.25 106 LEU A O 1
ATOM 777 N N . VAL A 1 107 ? -1.842 -13.373 12.546 1.00 90.56 107 VAL A N 1
ATOM 778 C CA . VAL A 1 107 ? -2.652 -13.179 11.333 1.00 90.56 107 VAL A CA 1
ATOM 779 C C . VAL A 1 107 ? -2.089 -12.046 10.477 1.00 90.56 107 VAL A C 1
ATOM 781 O O . VAL A 1 107 ? -1.944 -12.215 9.267 1.00 90.56 107 VAL A O 1
ATOM 784 N N . ALA A 1 108 ? -1.715 -10.920 11.091 1.00 88.94 108 ALA A N 1
ATOM 785 C CA . ALA A 1 108 ? -1.088 -9.809 10.379 1.00 88.94 108 ALA A CA 1
ATOM 786 C C . ALA A 1 108 ? 0.247 -10.228 9.741 1.00 88.94 108 ALA A C 1
ATOM 788 O O . ALA A 1 108 ? 0.485 -9.936 8.571 1.00 88.94 108 ALA A O 1
ATOM 789 N N . GLY A 1 109 ? 1.089 -10.959 10.476 1.00 89.62 109 GLY A N 1
ATOM 790 C CA . GLY A 1 109 ? 2.361 -11.474 9.975 1.00 89.62 109 GLY A CA 1
ATOM 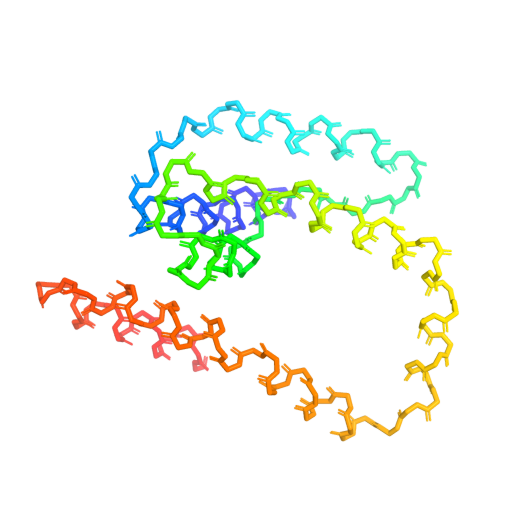791 C C . GLY A 1 109 ? 2.176 -12.384 8.763 1.00 89.62 109 GLY A C 1
ATOM 792 O O . GLY A 1 109 ? 2.796 -12.146 7.730 1.00 89.62 109 GLY A O 1
ATOM 793 N N . LEU A 1 110 ? 1.273 -13.367 8.849 1.00 91.12 110 LEU A N 1
ATOM 794 C CA . LEU A 1 110 ? 0.962 -14.273 7.738 1.00 91.12 110 LEU A CA 1
ATOM 795 C C . LEU A 1 110 ? 0.419 -13.525 6.512 1.00 91.12 110 LEU A C 1
ATOM 797 O O . LEU A 1 110 ? 0.841 -13.807 5.390 1.00 91.12 110 LEU A O 1
ATOM 801 N N . ALA A 1 111 ? -0.463 -12.543 6.719 1.00 87.50 111 ALA A N 1
ATOM 802 C CA . ALA A 1 111 ? -1.015 -11.726 5.638 1.00 87.50 111 ALA A CA 1
ATOM 803 C C . ALA A 1 111 ? 0.055 -10.889 4.911 1.00 87.50 111 ALA A C 1
ATOM 805 O O . ALA A 1 111 ? -0.099 -10.588 3.727 1.00 87.50 111 ALA A O 1
ATOM 806 N N . LEU A 1 112 ? 1.149 -10.536 5.594 1.00 88.06 112 LEU A N 1
ATOM 807 C CA . LEU A 1 112 ? 2.250 -9.752 5.029 1.00 88.06 112 LEU A CA 1
ATOM 808 C C . LEU A 1 112 ? 3.303 -10.593 4.291 1.00 88.06 112 LEU A C 1
ATOM 810 O O . LEU A 1 112 ? 4.079 -10.015 3.528 1.00 88.06 112 LEU A O 1
ATOM 814 N N . ILE A 1 113 ? 3.320 -11.924 4.443 1.00 89.06 113 ILE A N 1
ATOM 815 C CA . ILE A 1 113 ? 4.315 -12.790 3.780 1.00 89.06 113 ILE A CA 1
ATOM 816 C C . ILE A 1 113 ? 4.220 -12.667 2.259 1.00 89.06 113 ILE A C 1
ATOM 818 O O . ILE A 1 113 ? 5.219 -12.368 1.612 1.00 89.06 113 ILE A O 1
ATOM 822 N N . ALA A 1 114 ? 3.032 -12.856 1.677 1.00 85.50 114 ALA A N 1
ATOM 823 C CA . ALA A 1 114 ? 2.878 -12.839 0.221 1.00 85.50 114 ALA A CA 1
ATOM 824 C C . ALA A 1 114 ? 3.253 -11.478 -0.410 1.00 85.50 114 ALA A C 1
ATOM 826 O O . ALA A 1 114 ? 4.044 -11.465 -1.359 1.00 85.50 114 ALA A O 1
ATOM 827 N N . PRO A 1 115 ? 2.793 -10.324 0.119 1.00 83.44 115 PRO A N 1
ATOM 828 C CA . PRO A 1 115 ? 3.253 -9.023 -0.360 1.00 83.44 115 PRO A CA 1
ATOM 829 C C . PRO A 1 115 ? 4.758 -8.802 -0.200 1.00 83.44 115 PRO A C 1
ATOM 831 O O . PRO A 1 115 ? 5.381 -8.247 -1.105 1.00 83.44 115 PRO A O 1
ATOM 834 N N . LEU A 1 116 ? 5.353 -9.245 0.915 1.00 86.69 116 LEU A N 1
ATOM 835 C CA . LEU A 1 116 ? 6.796 -9.140 1.141 1.00 86.69 116 LEU A CA 1
ATOM 836 C C . LEU A 1 116 ? 7.579 -9.966 0.117 1.00 86.69 116 LEU A C 1
ATOM 838 O O . LEU A 1 116 ? 8.528 -9.457 -0.478 1.00 86.69 116 LEU A O 1
ATOM 842 N N . THR A 1 117 ? 7.170 -11.214 -0.128 1.00 87.69 117 THR A N 1
ATOM 843 C CA . THR A 1 117 ? 7.788 -12.077 -1.141 1.00 87.69 117 THR A CA 1
ATOM 844 C C . THR A 1 117 ? 7.725 -11.426 -2.518 1.00 87.69 117 THR A C 1
ATOM 846 O O . THR A 1 117 ? 8.754 -11.328 -3.180 1.00 87.69 117 THR A O 1
ATOM 849 N N . ASN A 1 118 ? 6.561 -10.908 -2.923 1.00 84.44 118 ASN A N 1
ATOM 850 C CA . ASN A 1 118 ? 6.417 -10.227 -4.209 1.00 84.44 118 ASN A CA 1
ATOM 851 C C . ASN A 1 118 ? 7.312 -8.977 -4.303 1.00 84.44 118 ASN A C 1
ATOM 853 O O . ASN A 1 118 ? 8.028 -8.794 -5.286 1.00 84.44 118 ASN A O 1
ATOM 857 N N . ALA A 1 119 ? 7.334 -8.143 -3.259 1.00 84.31 119 ALA A N 1
ATOM 858 C CA . ALA A 1 119 ? 8.180 -6.952 -3.216 1.00 84.31 119 ALA A CA 1
ATOM 859 C C . ALA A 1 119 ? 9.676 -7.298 -3.328 1.00 84.31 119 ALA A C 1
ATOM 861 O O . ALA A 1 119 ? 10.399 -6.641 -4.076 1.00 84.31 119 ALA A O 1
ATOM 862 N N . LEU A 1 120 ? 10.132 -8.356 -2.648 1.00 88.12 120 LEU A N 1
ATOM 863 C CA . LEU A 1 120 ? 11.509 -8.847 -2.749 1.00 88.12 120 LEU A CA 1
ATOM 864 C C . LEU A 1 120 ? 11.817 -9.413 -4.141 1.00 88.12 120 LEU A C 1
ATOM 866 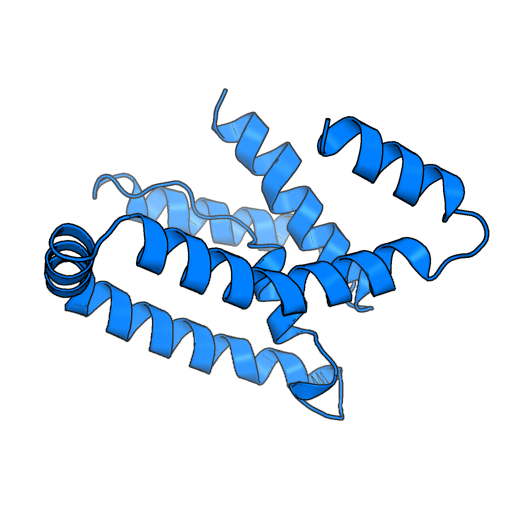O O . LEU A 1 120 ? 12.871 -9.108 -4.697 1.00 88.12 120 LEU A O 1
ATOM 870 N N . SER A 1 121 ? 10.905 -10.186 -4.738 1.00 87.94 121 SER A N 1
ATOM 871 C CA . SER A 1 121 ? 11.066 -10.698 -6.106 1.00 87.94 121 SER A CA 1
ATOM 872 C C . SER A 1 121 ? 11.213 -9.570 -7.126 1.00 87.94 121 SER A C 1
ATOM 874 O O . SER A 1 121 ? 12.052 -9.652 -8.022 1.00 87.94 121 SER A O 1
ATOM 876 N N . ILE A 1 122 ? 10.435 -8.499 -6.969 1.00 85.38 122 ILE A N 1
ATOM 877 C CA . ILE A 1 122 ? 10.519 -7.307 -7.812 1.00 85.38 122 ILE A CA 1
ATOM 878 C C . ILE A 1 122 ? 11.846 -6.567 -7.581 1.00 85.38 122 ILE A C 1
ATOM 880 O O . ILE A 1 122 ? 12.543 -6.247 -8.544 1.00 85.38 122 ILE A O 1
ATOM 884 N N . ALA A 1 123 ? 12.219 -6.324 -6.322 1.00 87.12 123 ALA A N 1
ATOM 885 C CA . ALA A 1 123 ? 13.424 -5.571 -5.967 1.00 87.12 123 ALA A CA 1
ATOM 886 C C . ALA A 1 123 ? 14.727 -6.272 -6.394 1.00 87.12 123 ALA A C 1
ATOM 888 O O . ALA A 1 123 ? 15.695 -5.608 -6.756 1.00 87.12 123 ALA A O 1
ATOM 889 N N . LEU A 1 124 ? 14.753 -7.609 -6.377 1.00 90.56 124 LEU A N 1
ATOM 890 C CA . LEU A 1 124 ? 15.922 -8.421 -6.733 1.00 90.56 124 LEU A CA 1
ATOM 891 C C . LEU A 1 124 ? 15.941 -8.858 -8.206 1.00 90.56 124 LEU A C 1
ATOM 893 O O . LEU A 1 124 ? 16.824 -9.621 -8.608 1.00 90.56 124 LEU A O 1
ATOM 897 N N . LYS A 1 125 ? 14.983 -8.400 -9.021 1.00 88.19 125 LYS A N 1
ATOM 898 C CA . LYS A 1 125 ? 14.863 -8.797 -10.429 1.00 88.19 125 LYS A CA 1
ATOM 899 C C . LYS A 1 125 ? 16.097 -8.413 -11.252 1.00 88.19 125 LYS A C 1
ATOM 901 O O . LYS A 1 125 ? 16.575 -9.233 -12.031 1.00 88.19 125 LYS A O 1
ATOM 906 N N . ASP A 1 126 ? 16.611 -7.198 -11.063 1.00 87.56 126 ASP A N 1
ATOM 907 C CA . ASP A 1 126 ? 17.768 -6.671 -11.795 1.00 87.56 126 ASP A CA 1
ATOM 908 C C . ASP A 1 126 ? 19.089 -7.036 -11.104 1.00 87.56 126 ASP A C 1
ATOM 910 O O . ASP A 1 126 ? 19.375 -6.577 -9.996 1.00 87.56 126 ASP A O 1
ATOM 914 N N . GLU A 1 127 ? 19.909 -7.843 -11.780 1.00 88.81 127 GLU A N 1
ATOM 915 C CA . GLU A 1 127 ? 21.207 -8.316 -11.291 1.00 88.81 127 GLU A CA 1
ATOM 916 C C . GLU A 1 127 ? 22.167 -7.189 -10.917 1.00 88.81 127 GLU A C 1
ATOM 918 O O . GLU A 1 127 ? 22.849 -7.297 -9.894 1.00 88.81 127 GLU A O 1
ATOM 923 N N . GLY A 1 128 ? 22.173 -6.092 -11.678 1.00 92.31 128 GLY A N 1
ATOM 924 C CA . GLY A 1 128 ? 23.050 -4.948 -11.424 1.00 92.31 128 GLY A CA 1
ATOM 925 C C . GLY A 1 128 ? 22.696 -4.184 -10.145 1.00 92.31 128 GLY A C 1
ATOM 926 O O . GLY A 1 128 ? 23.544 -3.491 -9.581 1.00 92.31 128 GLY A O 1
ATOM 927 N N . HIS A 1 129 ? 21.464 -4.334 -9.649 1.00 90.56 129 HIS A N 1
ATOM 928 C CA . HIS A 1 129 ? 20.946 -3.597 -8.495 1.00 90.56 129 HIS A CA 1
ATOM 929 C C . HIS A 1 129 ? 20.663 -4.468 -7.263 1.00 90.56 129 HIS A C 1
ATOM 931 O O . HIS A 1 129 ? 20.347 -3.922 -6.204 1.00 90.56 129 HIS A O 1
ATOM 937 N N . ARG A 1 130 ? 20.847 -5.797 -7.335 1.00 92.12 130 ARG A N 1
ATOM 938 C CA . ARG A 1 130 ? 20.584 -6.722 -6.210 1.00 92.12 130 ARG A CA 1
ATOM 939 C C . ARG A 1 130 ? 21.316 -6.336 -4.929 1.00 92.12 130 ARG A C 1
ATOM 941 O O . ARG A 1 130 ? 20.701 -6.305 -3.869 1.00 92.12 130 ARG A O 1
ATOM 948 N N . MET A 1 131 ? 22.610 -6.022 -5.017 1.00 92.44 131 MET A N 1
ATOM 949 C CA . MET A 1 131 ? 23.398 -5.650 -3.835 1.00 92.44 131 MET A CA 1
ATOM 950 C C . MET A 1 131 ? 22.837 -4.388 -3.171 1.00 92.44 131 MET A C 1
ATOM 952 O O . MET A 1 131 ? 22.644 -4.363 -1.960 1.00 92.44 131 MET A O 1
ATOM 956 N N . ALA A 1 132 ? 22.511 -3.366 -3.969 1.00 91.44 132 ALA A N 1
ATOM 957 C CA . ALA A 1 132 ? 21.907 -2.139 -3.463 1.00 91.44 132 ALA A CA 1
ATOM 958 C C . ALA A 1 132 ? 20.546 -2.417 -2.806 1.00 91.44 132 ALA A C 1
ATOM 960 O O . ALA A 1 132 ? 20.321 -1.979 -1.684 1.00 91.44 132 ALA A O 1
ATOM 961 N N . ALA A 1 133 ? 19.681 -3.210 -3.447 1.00 90.94 133 ALA A N 1
ATOM 962 C CA . ALA A 1 133 ? 18.377 -3.583 -2.899 1.00 90.94 133 ALA A CA 1
ATOM 963 C C . ALA A 1 133 ? 18.488 -4.332 -1.557 1.00 90.94 133 ALA A C 1
ATOM 965 O O . ALA A 1 133 ? 17.764 -4.008 -0.615 1.00 90.94 133 ALA A O 1
ATOM 966 N N . ILE A 1 134 ? 19.41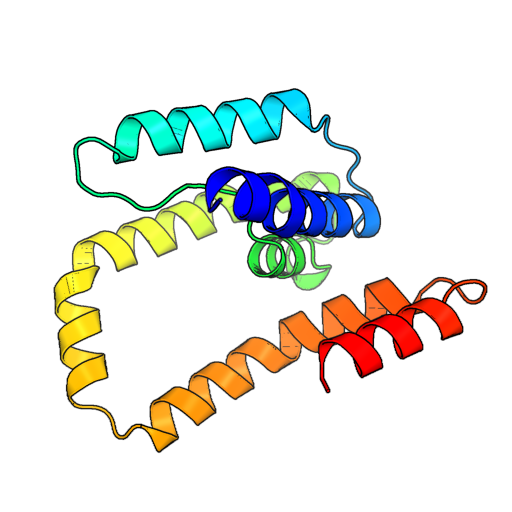7 -5.290 -1.442 1.00 93.44 134 ILE A N 1
ATOM 967 C CA . ILE A 1 134 ? 19.653 -6.046 -0.200 1.00 93.44 134 ILE A CA 1
ATOM 968 C C . ILE A 1 134 ? 20.170 -5.126 0.906 1.00 93.44 134 ILE A C 1
ATOM 970 O O . ILE A 1 134 ? 19.653 -5.174 2.020 1.00 93.44 134 ILE A O 1
ATOM 974 N N . VAL A 1 135 ? 21.156 -4.273 0.611 1.00 94.00 135 VAL A N 1
ATOM 975 C CA . VAL A 1 135 ? 21.704 -3.325 1.594 1.00 94.00 135 VAL A CA 1
ATOM 976 C C . VAL A 1 135 ? 20.625 -2.344 2.049 1.00 94.00 135 VAL A C 1
ATOM 978 O O . VAL A 1 135 ? 20.462 -2.139 3.248 1.00 94.00 135 VAL A O 1
ATOM 981 N N . THR A 1 136 ? 19.839 -1.783 1.126 1.00 90.62 136 THR A N 1
ATOM 982 C CA . THR A 1 136 ? 18.723 -0.891 1.470 1.00 90.62 136 THR A CA 1
ATOM 983 C C . THR A 1 136 ? 17.691 -1.596 2.348 1.00 90.62 136 THR A C 1
ATOM 985 O O . THR A 1 136 ? 17.261 -1.016 3.344 1.00 90.62 136 THR A O 1
ATOM 988 N N . PHE A 1 137 ? 17.323 -2.842 2.036 1.00 90.62 137 PHE A N 1
ATOM 989 C CA . PHE A 1 137 ? 16.404 -3.621 2.868 1.00 90.62 137 PHE A CA 1
ATOM 990 C C . PHE A 1 137 ? 16.981 -3.871 4.267 1.00 90.62 137 PHE A C 1
ATOM 992 O O . PHE A 1 137 ? 16.310 -3.584 5.254 1.00 90.62 137 PHE A O 1
ATOM 999 N N . ALA A 1 138 ? 18.230 -4.336 4.357 1.00 92.62 138 ALA A N 1
ATOM 1000 C CA . ALA A 1 138 ? 18.891 -4.642 5.624 1.00 92.62 138 ALA A CA 1
ATOM 1001 C C . ALA A 1 138 ? 19.019 -3.410 6.531 1.00 92.62 138 ALA A C 1
ATOM 1003 O O . ALA A 1 138 ? 18.715 -3.503 7.714 1.00 92.62 138 ALA A O 1
ATOM 1004 N N . VAL A 1 139 ? 19.404 -2.256 5.972 1.00 94.06 139 VAL A N 1
ATOM 1005 C CA . VAL A 1 139 ? 19.509 -0.985 6.712 1.00 94.06 139 VAL A CA 1
ATOM 1006 C C . VAL A 1 139 ? 18.137 -0.461 7.145 1.00 94.06 139 VAL A C 1
ATOM 1008 O O . VAL A 1 139 ? 18.018 0.154 8.196 1.00 94.06 139 VAL A O 1
ATOM 1011 N N . THR A 1 140 ? 17.090 -0.686 6.347 1.00 86.75 140 THR A N 1
ATOM 1012 C CA . THR A 1 140 ? 15.726 -0.246 6.696 1.00 86.75 140 THR A CA 1
ATOM 1013 C C . THR A 1 140 ? 15.079 -1.157 7.745 1.00 86.75 140 THR A C 1
ATOM 1015 O O . THR A 1 140 ? 14.210 -0.711 8.488 1.00 86.75 140 THR A O 1
ATOM 1018 N N . ALA A 1 141 ? 15.469 -2.433 7.787 1.00 85.81 141 ALA A N 1
ATOM 1019 C CA . ALA A 1 141 ? 14.928 -3.425 8.713 1.00 85.81 141 ALA A CA 1
ATOM 1020 C C . ALA A 1 141 ? 15.633 -3.460 10.084 1.00 85.81 141 ALA A C 1
ATOM 1022 O O . ALA A 1 141 ? 15.073 -4.047 11.011 1.00 85.81 141 ALA A O 1
ATOM 1023 N N . SER A 1 142 ? 16.845 -2.899 10.197 1.00 68.50 142 SER A N 1
ATOM 1024 C CA . SER A 1 142 ? 17.677 -2.895 11.414 1.00 68.50 142 SER A CA 1
ATOM 1025 C C . SER A 1 142 ? 17.305 -1.824 12.431 1.00 68.50 142 SER A C 1
ATOM 1027 O O . SER A 1 142 ? 16.948 -0.711 11.986 1.00 68.50 142 SER A O 1
#

Sequence (142 aa):
PLYLVTMASQNLSGLAVLRAAGYHPEPGPLIGVTGFFSLLSAPFGGATSNLAAISAAICTGPDVHPDPAERWKTGPFYALAYFVFAVFGASLVAIFAVLPQSLIVLVAGLALIAPLTNALSIALKDEGHRMAAIVTFAVTAS

Foldseek 3Di:
DVVCCQVVPFQVLLCVLCVLLVHNDDSPVQVVVQVVVQVVCVVVVDDGGHRHNLVSLVLSDCVQDVDSVCSCVVVVVVVVVVVVCVVCVVVVVVVVVPDDPVVVCVVVVVVCPVSVVSVLCSQCVDVVCNVVSVVVVVVVVD

Radius of gyration: 17.14 Å; chains: 1; bounding box: 43×32×42 Å

pLDDT: mean 85.91, std 7.26, range [54.06, 94.06]